Protein AF-A0A137QL44-F1 (afdb_monomer_lite)

pLDDT: mean 75.32, std 18.4, range [37.28, 96.56]

Sequence (182 aa):
MRVRYSPSRALKRASYFRSPALLCRPYSSSAQTDEYGIPLQPSWSVTELLSSYPKPTISSQTLNRLHELAALVPPIEGIPEHTKLQEGISELVRLVEAVKLVNAHDVTISARWGIEDADKRNVEMFPKDIPEGQTLLKHAARTQDGFYLVDADRKRKQSQGGHTSLGSSGAKNSDYISDKKY

Structure (mmCIF, N/CA/C/O backbone):
data_AF-A0A137QL44-F1
#
_entry.id   AF-A0A137QL44-F1
#
loop_
_atom_site.group_PDB
_atom_site.id
_atom_site.type_symbol
_atom_site.label_atom_id
_atom_site.label_alt_id
_atom_site.label_comp_id
_atom_site.label_asym_id
_atom_site.label_entity_id
_atom_site.label_seq_id
_atom_site.pdbx_PDB_ins_code
_atom_site.Cartn_x
_atom_site.Cartn_y
_atom_site.Cartn_z
_atom_site.occupancy
_atom_site.B_iso_or_equiv
_atom_site.auth_seq_id
_atom_site.auth_comp_id
_atom_site.auth_asym_id
_atom_site.auth_atom_id
_atom_site.pdbx_PDB_model_num
ATOM 1 N N . MET A 1 1 ? -15.441 -30.214 -73.674 1.00 48.56 1 MET A N 1
ATOM 2 C CA . MET A 1 1 ? -14.170 -30.718 -74.247 1.00 48.56 1 MET A CA 1
ATOM 3 C C . MET A 1 1 ? -13.319 -29.556 -74.749 1.00 48.56 1 MET A C 1
ATOM 5 O O . MET A 1 1 ? -13.692 -28.946 -75.740 1.00 48.56 1 MET A O 1
ATOM 9 N N . ARG A 1 2 ? -12.202 -29.254 -74.077 1.00 49.31 2 ARG A N 1
ATOM 10 C CA . ARG A 1 2 ? -10.900 -28.874 -74.671 1.00 49.31 2 ARG A CA 1
ATOM 11 C C . ARG A 1 2 ? -9.932 -28.565 -73.531 1.00 49.31 2 ARG A C 1
ATOM 13 O O . ARG A 1 2 ? -9.863 -27.457 -73.017 1.00 49.31 2 ARG A O 1
ATOM 20 N N . VAL A 1 3 ? -9.229 -29.617 -73.135 1.00 50.44 3 VAL A N 1
ATOM 21 C CA . VAL A 1 3 ? -8.058 -29.585 -72.264 1.00 50.44 3 VAL A CA 1
ATOM 22 C C . VAL A 1 3 ? -6.930 -28.900 -73.034 1.00 50.44 3 VAL A C 1
ATOM 24 O O . VAL A 1 3 ? -6.673 -29.253 -74.185 1.00 50.44 3 VAL A O 1
ATOM 27 N N . ARG A 1 4 ? -6.249 -27.936 -72.413 1.00 62.38 4 ARG A N 1
ATOM 28 C CA . ARG A 1 4 ? -4.924 -27.498 -72.859 1.00 62.38 4 ARG A CA 1
ATOM 29 C C . ARG A 1 4 ? -3.950 -27.645 -71.700 1.00 62.38 4 ARG A C 1
ATOM 31 O O . ARG A 1 4 ? -4.029 -26.930 -70.710 1.00 62.38 4 ARG A O 1
ATOM 38 N N . TYR A 1 5 ? -3.056 -28.610 -71.873 1.00 51.09 5 TYR A N 1
ATOM 39 C CA . TYR A 1 5 ? -1.811 -28.756 -71.137 1.00 51.09 5 TYR A CA 1
ATOM 40 C C . TYR A 1 5 ? -0.865 -27.598 -71.475 1.00 51.09 5 TYR A C 1
ATOM 42 O O . TYR A 1 5 ? -0.759 -27.191 -72.634 1.00 51.09 5 TYR A O 1
ATOM 50 N N . SER A 1 6 ? -0.118 -27.120 -70.485 1.00 54.94 6 SER A N 1
ATOM 51 C CA . SER A 1 6 ? 1.170 -26.456 -70.700 1.00 54.94 6 SER A CA 1
ATOM 52 C C . SER A 1 6 ? 2.065 -26.588 -69.465 1.00 54.94 6 SER A C 1
ATOM 54 O O . SER A 1 6 ? 1.559 -26.823 -68.369 1.00 54.94 6 SER A O 1
ATOM 56 N N . PRO A 1 7 ? 3.393 -26.567 -69.663 1.00 58.44 7 PRO A N 1
ATOM 57 C CA . PRO A 1 7 ? 4.282 -27.546 -69.056 1.00 58.44 7 PRO A CA 1
ATOM 58 C C . PRO A 1 7 ? 4.878 -27.131 -67.711 1.00 58.44 7 PRO A C 1
ATOM 60 O O . PRO A 1 7 ? 5.132 -25.962 -67.424 1.00 58.44 7 PRO A O 1
ATOM 63 N N . SER A 1 8 ? 5.182 -28.174 -66.945 1.00 57.41 8 SER A N 1
ATOM 64 C CA . SER A 1 8 ? 6.001 -28.229 -65.742 1.00 57.41 8 SER A CA 1
ATOM 65 C C . SER A 1 8 ? 7.279 -27.395 -65.863 1.00 57.41 8 SER A C 1
ATOM 67 O O . SER A 1 8 ? 8.213 -27.758 -66.581 1.00 57.41 8 SER A O 1
ATOM 69 N N . ARG A 1 9 ? 7.359 -26.296 -65.106 1.00 55.66 9 ARG A N 1
ATOM 70 C CA . ARG A 1 9 ? 8.632 -25.623 -64.840 1.00 55.66 9 ARG A CA 1
ATOM 71 C C . ARG A 1 9 ? 9.294 -26.269 -63.632 1.00 55.66 9 ARG A C 1
ATOM 73 O O . ARG A 1 9 ? 8.771 -26.253 -62.523 1.00 55.66 9 ARG A O 1
ATOM 80 N N . ALA A 1 10 ? 10.447 -26.857 -63.921 1.00 59.72 10 ALA A N 1
ATOM 81 C CA . ALA A 1 10 ? 11.340 -27.536 -63.007 1.00 59.72 10 ALA A CA 1
ATOM 82 C C . ALA A 1 10 ? 11.624 -26.725 -61.734 1.00 59.72 10 ALA A C 1
ATOM 84 O O . ALA A 1 10 ? 12.060 -25.573 -61.783 1.00 59.72 10 ALA A O 1
ATOM 85 N N . LEU A 1 11 ? 11.443 -27.394 -60.597 1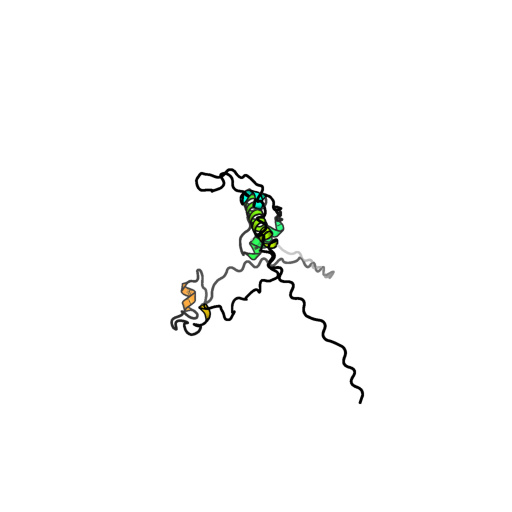.00 57.19 11 LEU A N 1
ATOM 86 C CA . LEU A 1 11 ? 11.960 -26.997 -59.297 1.00 57.19 11 LEU A CA 1
ATOM 87 C C . LEU A 1 11 ? 13.492 -27.016 -59.357 1.00 57.19 11 LEU A C 1
ATOM 89 O O . LEU A 1 11 ? 14.119 -28.070 -59.249 1.00 57.19 11 LEU A O 1
ATOM 93 N N . LYS A 1 12 ? 14.113 -25.847 -59.519 1.00 59.22 12 LYS A N 1
ATOM 94 C CA . LYS A 1 12 ? 15.536 -25.689 -59.217 1.00 59.22 12 LYS A CA 1
ATOM 95 C C . LYS A 1 12 ? 15.677 -25.578 -57.703 1.00 59.22 12 LYS A C 1
ATOM 97 O O . LYS A 1 12 ? 15.453 -24.522 -57.119 1.00 59.22 12 LYS A O 1
ATOM 102 N N . ARG A 1 13 ? 16.033 -26.703 -57.081 1.00 55.31 13 ARG A N 1
ATOM 103 C CA . ARG A 1 13 ? 16.595 -26.766 -55.729 1.00 55.31 13 ARG A CA 1
ATOM 104 C C . ARG A 1 13 ? 17.842 -25.883 -55.688 1.00 55.31 13 ARG A C 1
ATOM 106 O O . ARG A 1 13 ? 18.904 -26.292 -56.143 1.00 55.31 13 ARG A O 1
ATOM 113 N N . ALA A 1 14 ? 17.701 -24.676 -55.155 1.00 51.69 14 ALA A N 1
ATOM 114 C CA . ALA A 1 14 ? 18.830 -23.883 -54.707 1.00 51.69 14 ALA A CA 1
ATOM 115 C C . ALA A 1 14 ? 19.120 -24.278 -53.256 1.00 51.69 14 ALA A C 1
ATOM 117 O O . ALA A 1 14 ? 18.505 -23.782 -52.315 1.00 51.69 14 ALA A O 1
ATOM 118 N N . SER A 1 15 ? 20.025 -25.237 -53.085 1.00 61.47 15 SER A N 1
ATOM 119 C CA . SER A 1 15 ? 20.646 -25.546 -51.804 1.00 61.47 15 SER A CA 1
ATOM 120 C C . SER A 1 15 ? 21.613 -24.422 -51.440 1.00 61.47 15 SER A C 1
ATOM 122 O O . SER A 1 15 ? 22.810 -24.512 -51.706 1.00 61.47 15 SER A O 1
ATOM 124 N N . TYR A 1 16 ? 21.100 -23.367 -50.813 1.00 54.75 16 TYR A N 1
ATOM 125 C CA . TYR A 1 16 ? 21.924 -22.510 -49.971 1.00 54.75 16 TYR A CA 1
ATOM 126 C C . TYR A 1 16 ? 21.823 -23.031 -48.541 1.00 54.75 16 TYR A C 1
ATOM 128 O O . TYR A 1 16 ? 21.125 -22.479 -47.697 1.00 54.75 16 TYR A O 1
ATOM 136 N N . PHE A 1 17 ? 22.566 -24.107 -48.274 1.00 57.22 17 PHE A N 1
ATOM 137 C CA . PHE A 1 17 ? 23.200 -24.250 -46.970 1.00 57.22 17 PHE A CA 1
ATOM 138 C C . PHE A 1 17 ? 24.174 -23.076 -46.844 1.00 57.22 17 PHE A C 1
ATOM 140 O O . PHE A 1 17 ? 25.333 -23.154 -47.243 1.00 57.22 17 PHE A O 1
ATOM 147 N N . ARG A 1 18 ? 23.667 -21.939 -46.369 1.00 51.22 18 ARG A N 1
ATOM 148 C CA . ARG A 1 18 ? 24.493 -20.852 -45.869 1.00 51.22 18 ARG A CA 1
ATOM 149 C C . ARG A 1 18 ? 24.313 -20.887 -44.367 1.00 51.22 18 ARG A C 1
ATOM 151 O O . ARG A 1 18 ? 23.231 -20.602 -43.864 1.00 51.22 18 ARG A O 1
ATOM 158 N N . SER A 1 19 ? 25.359 -21.370 -43.710 1.00 54.09 19 SER A N 1
ATOM 159 C CA . SER A 1 19 ? 25.471 -21.530 -42.269 1.00 54.09 19 SER A CA 1
ATOM 160 C C . SER A 1 19 ? 24.872 -20.350 -41.505 1.00 54.09 19 SER A C 1
ATOM 162 O O . SER A 1 19 ? 24.957 -19.212 -41.985 1.00 54.09 19 SER A O 1
ATOM 164 N N . PRO A 1 20 ? 24.334 -20.592 -40.297 1.00 51.34 20 PRO A N 1
ATOM 165 C CA . PRO A 1 20 ? 23.992 -19.523 -39.389 1.00 51.34 20 PRO A CA 1
ATOM 166 C C . 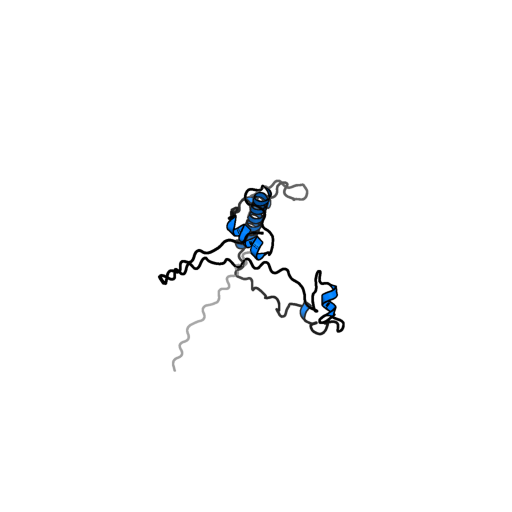PRO A 1 20 ? 25.312 -18.855 -39.017 1.00 51.34 20 PRO A C 1
ATOM 168 O O . PRO A 1 20 ? 26.043 -19.317 -38.145 1.00 51.34 20 PRO A O 1
ATOM 171 N N . ALA A 1 21 ? 25.650 -17.767 -39.705 1.00 55.00 21 ALA A N 1
ATOM 172 C CA . ALA A 1 21 ? 26.455 -16.745 -39.082 1.00 55.00 21 ALA A CA 1
ATOM 173 C C . ALA A 1 21 ? 25.589 -16.254 -37.925 1.00 55.00 21 ALA A C 1
ATOM 175 O O . ALA A 1 21 ? 24.738 -15.380 -38.091 1.00 55.00 21 ALA A O 1
ATOM 176 N N . LEU A 1 22 ? 25.745 -16.916 -36.776 1.00 55.31 22 LEU A N 1
ATOM 177 C CA . LEU A 1 22 ? 25.502 -16.324 -35.482 1.00 55.31 22 LEU A CA 1
ATOM 178 C C . LEU A 1 22 ? 26.264 -15.011 -35.552 1.00 55.31 22 LEU A C 1
ATOM 180 O O . LEU A 1 22 ? 27.491 -14.979 -35.466 1.00 55.31 22 LEU A O 1
ATOM 184 N N . LEU A 1 23 ? 25.528 -13.949 -35.865 1.00 56.53 23 LEU A N 1
ATOM 185 C CA . LEU A 1 23 ? 25.955 -12.586 -35.678 1.00 56.53 23 LEU A CA 1
ATOM 186 C C . LEU A 1 23 ? 26.224 -12.505 -34.181 1.00 56.53 23 LEU A C 1
ATOM 188 O O . LEU A 1 23 ? 25.329 -12.207 -33.393 1.00 56.53 23 LEU A O 1
ATOM 192 N N . CYS A 1 24 ? 27.449 -12.864 -33.788 1.00 49.34 24 CYS A N 1
ATOM 193 C CA . CYS A 1 24 ? 28.057 -12.425 -32.557 1.00 49.34 24 CYS A CA 1
ATOM 194 C C . CYS A 1 24 ? 27.953 -10.916 -32.625 1.00 49.34 24 CYS A C 1
ATOM 196 O O . CYS A 1 24 ? 28.753 -10.251 -33.279 1.00 49.34 24 CYS A O 1
ATOM 198 N N . ARG A 1 25 ? 26.881 -10.396 -32.033 1.00 53.72 25 ARG A N 1
ATOM 199 C CA . ARG A 1 25 ? 26.731 -8.988 -31.742 1.00 53.72 25 ARG A CA 1
ATOM 200 C C . ARG A 1 25 ? 27.988 -8.648 -30.946 1.00 53.72 25 ARG A C 1
ATOM 202 O O . ARG A 1 25 ? 28.138 -9.206 -29.857 1.00 53.72 25 ARG A O 1
ATOM 209 N N . PRO A 1 26 ? 28.931 -7.852 -31.479 1.00 52.12 26 PRO A N 1
ATOM 210 C CA . PRO A 1 26 ? 30.076 -7.462 -30.685 1.00 52.12 26 PRO A CA 1
ATOM 211 C C . PRO A 1 26 ? 29.507 -6.659 -29.518 1.00 52.12 26 PRO A C 1
ATOM 213 O O . PRO A 1 26 ? 28.990 -5.559 -29.706 1.00 52.12 26 PRO A O 1
ATOM 216 N N . TYR A 1 27 ? 29.515 -7.247 -28.322 1.00 59.19 27 TYR A N 1
ATOM 217 C CA . TYR A 1 27 ? 29.296 -6.515 -27.085 1.00 59.19 27 TYR A CA 1
ATOM 218 C C . TYR A 1 27 ? 30.506 -5.587 -26.937 1.00 59.19 27 TYR A C 1
ATOM 220 O O . TYR A 1 27 ? 31.531 -5.954 -26.373 1.00 59.19 27 TYR A O 1
ATOM 228 N N . SER A 1 28 ? 30.431 -4.405 -27.552 1.00 58.31 28 SER A N 1
ATOM 229 C CA . SER A 1 28 ? 31.494 -3.400 -27.579 1.00 58.31 28 SER A CA 1
ATOM 230 C C . SER A 1 28 ? 31.532 -2.586 -26.284 1.00 58.31 28 SER A C 1
ATOM 232 O O . SER A 1 28 ? 31.528 -1.356 -26.305 1.00 58.31 28 SER A O 1
ATOM 234 N N . SER A 1 29 ? 31.552 -3.259 -25.141 1.00 59.38 29 SER A N 1
ATOM 235 C CA . SER A 1 29 ? 31.927 -2.632 -23.881 1.00 59.38 29 SER A CA 1
ATOM 236 C C . SER A 1 29 ? 33.003 -3.503 -23.263 1.00 59.38 29 SER A C 1
ATOM 238 O O . SER A 1 29 ? 32.707 -4.566 -22.719 1.00 59.38 29 SER A O 1
ATOM 240 N N . SER A 1 30 ? 34.255 -3.068 -23.371 1.00 66.94 30 SER A N 1
ATOM 241 C CA . SER A 1 30 ? 35.371 -3.595 -22.590 1.00 66.94 30 SER A CA 1
ATOM 242 C C . SER A 1 30 ? 35.161 -3.223 -21.118 1.00 66.94 30 SER A C 1
ATOM 244 O O . SER A 1 30 ? 35.839 -2.345 -20.585 1.00 66.94 30 SER A O 1
ATOM 246 N N . ALA A 1 31 ? 34.150 -3.810 -20.478 1.00 76.44 31 ALA A N 1
ATOM 247 C CA . ALA A 1 31 ? 34.001 -3.722 -19.038 1.00 76.44 31 ALA A CA 1
ATOM 248 C C . ALA A 1 31 ? 35.199 -4.454 -18.433 1.00 76.44 31 ALA A C 1
ATOM 250 O O . ALA A 1 31 ? 35.514 -5.568 -18.848 1.00 76.44 31 ALA A O 1
ATOM 251 N N . GLN A 1 32 ? 35.903 -3.808 -17.509 1.00 88.44 32 GLN A N 1
ATOM 252 C CA . GLN A 1 32 ? 36.998 -4.465 -16.809 1.00 88.44 32 GLN A CA 1
ATOM 253 C C . GLN A 1 32 ? 36.404 -5.639 -16.027 1.00 88.44 32 GLN A C 1
ATOM 255 O O . GLN A 1 32 ? 35.461 -5.448 -15.262 1.00 88.44 32 GLN A O 1
ATOM 260 N N . THR A 1 33 ? 36.904 -6.845 -16.265 1.00 89.50 33 THR A N 1
ATOM 261 C CA . THR A 1 33 ? 36.463 -8.071 -15.594 1.00 89.50 33 THR A CA 1
ATOM 262 C C . THR A 1 33 ? 37.575 -8.605 -14.705 1.00 89.50 33 THR A C 1
ATOM 264 O O . THR A 1 33 ? 38.750 -8.439 -15.023 1.00 89.50 33 THR A O 1
ATOM 267 N N . ASP A 1 34 ? 37.195 -9.259 -13.615 1.00 91.06 34 ASP A N 1
ATOM 268 C CA . ASP A 1 34 ? 38.100 -9.998 -12.737 1.00 91.06 34 ASP A CA 1
ATOM 269 C C . ASP A 1 34 ? 38.610 -11.295 -13.404 1.00 91.06 34 ASP A C 1
ATOM 271 O O . ASP A 1 34 ? 38.138 -11.687 -14.477 1.00 91.06 34 ASP A O 1
ATOM 275 N N . GLU A 1 35 ? 39.528 -11.999 -12.744 1.00 95.69 35 GLU A N 1
ATOM 276 C CA . GLU A 1 35 ? 40.076 -13.303 -13.144 1.00 95.69 35 GLU A CA 1
ATOM 277 C C . GLU A 1 35 ? 38.980 -14.364 -13.378 1.00 95.69 35 GLU A C 1
ATOM 279 O O . GLU A 1 35 ? 39.145 -15.262 -14.203 1.00 95.69 35 GLU A O 1
ATOM 284 N N . TYR A 1 36 ? 37.824 -14.221 -12.719 1.00 91.56 36 TYR A N 1
ATOM 285 C CA . TYR A 1 36 ? 36.644 -15.081 -12.890 1.00 91.56 36 TYR A CA 1
ATOM 286 C C . TYR A 1 36 ? 35.662 -14.603 -13.976 1.00 91.56 36 TYR A C 1
ATOM 288 O O . TYR A 1 36 ? 34.573 -15.161 -14.115 1.00 91.56 36 TYR A O 1
ATOM 296 N N . GLY A 1 37 ? 35.996 -13.551 -14.729 1.00 86.81 37 GLY A N 1
ATOM 297 C CA . GLY A 1 37 ? 35.127 -12.988 -15.769 1.00 86.81 37 GLY A CA 1
ATOM 298 C C . GLY A 1 37 ? 33.927 -12.194 -15.237 1.00 86.81 37 GLY A C 1
ATOM 299 O O . GLY A 1 37 ? 33.018 -11.871 -16.001 1.00 86.81 37 GLY A O 1
ATOM 300 N N . ILE A 1 38 ? 33.905 -11.866 -13.941 1.00 87.94 38 ILE A N 1
ATOM 301 C CA . ILE A 1 38 ? 32.874 -11.020 -13.324 1.00 87.94 38 ILE A CA 1
ATOM 302 C C . ILE A 1 38 ? 33.240 -9.553 -13.579 1.00 87.94 38 ILE A C 1
ATOM 304 O O . ILE A 1 38 ? 34.390 -9.178 -13.352 1.00 87.94 38 ILE A O 1
ATOM 308 N N . PRO A 1 39 ? 32.316 -8.697 -14.041 1.00 89.75 39 PRO A N 1
ATOM 309 C CA . PRO A 1 39 ? 32.628 -7.293 -14.271 1.00 89.75 39 PRO A CA 1
ATOM 310 C C . PRO A 1 39 ? 32.940 -6.580 -12.946 1.00 89.75 39 PRO A C 1
ATOM 312 O O . PRO A 1 39 ? 32.157 -6.639 -12.000 1.00 89.75 39 PRO A O 1
ATOM 315 N N . LEU A 1 40 ? 34.075 -5.877 -12.895 1.00 90.12 40 LEU A N 1
ATOM 316 C CA . LEU A 1 40 ? 34.524 -5.081 -11.744 1.00 90.12 40 LEU A CA 1
ATOM 317 C C . LEU A 1 40 ? 33.591 -3.900 -11.457 1.00 90.12 40 LEU A C 1
ATOM 319 O O . LEU A 1 40 ? 33.559 -3.386 -10.341 1.00 90.12 40 LEU A O 1
ATOM 323 N N . GLN A 1 41 ? 32.832 -3.465 -12.464 1.00 85.62 41 GLN A N 1
ATOM 324 C CA . GLN A 1 41 ? 31.778 -2.473 -12.315 1.00 85.62 41 GLN A CA 1
ATOM 325 C C . GLN A 1 41 ? 30.459 -3.024 -12.853 1.00 85.62 41 GLN A C 1
ATOM 327 O O . GLN A 1 41 ? 30.439 -3.594 -13.948 1.00 85.62 41 GLN A O 1
ATOM 332 N N . PRO A 1 42 ? 29.346 -2.850 -12.123 1.00 83.75 42 PRO A N 1
ATOM 333 C CA . PRO A 1 42 ? 28.045 -3.260 -12.619 1.00 83.75 42 PRO A CA 1
ATOM 334 C C . PRO A 1 42 ? 27.708 -2.455 -13.878 1.00 83.75 42 PRO A C 1
ATOM 336 O O . PRO A 1 42 ? 27.889 -1.241 -13.921 1.00 83.75 42 PRO A O 1
ATOM 339 N N . SER A 1 43 ? 27.197 -3.127 -14.909 1.00 79.62 43 SER A N 1
ATOM 340 C CA . SER A 1 43 ? 26.795 -2.472 -16.162 1.00 79.62 43 SER A CA 1
ATOM 341 C C . SER A 1 43 ? 25.597 -1.534 -15.991 1.00 79.62 43 SER A C 1
ATOM 343 O O . SER A 1 43 ? 25.348 -0.692 -16.849 1.00 79.62 43 SER A O 1
ATOM 345 N N . TRP A 1 44 ? 24.863 -1.682 -14.890 1.00 84.50 44 TRP A N 1
ATOM 346 C CA . TRP A 1 44 ? 23.806 -0.789 -14.439 1.00 84.50 44 TRP A CA 1
ATOM 347 C C . TRP A 1 44 ? 23.613 -0.961 -12.929 1.00 84.50 44 TRP A C 1
ATOM 349 O O . TRP A 1 44 ? 23.731 -2.072 -12.405 1.00 84.50 44 TRP A O 1
ATOM 359 N N . SER A 1 45 ? 23.298 0.127 -12.226 1.00 87.38 45 SER A N 1
ATOM 360 C CA . SER A 1 45 ? 22.852 0.062 -10.834 1.00 87.38 45 SER A CA 1
ATOM 361 C C . SER A 1 45 ? 21.330 0.136 -10.756 1.00 87.38 45 SER A C 1
ATOM 363 O O . SER A 1 45 ? 20.699 1.000 -11.365 1.00 87.38 45 SER A O 1
ATOM 365 N N . VAL A 1 46 ? 20.725 -0.723 -9.933 1.00 84.81 46 VAL A N 1
ATOM 366 C CA . VAL A 1 46 ? 19.290 -0.645 -9.621 1.00 84.81 46 VAL A CA 1
ATOM 367 C C . VAL A 1 46 ? 18.948 0.700 -8.976 1.00 84.81 46 VAL A C 1
ATOM 369 O O . VAL A 1 46 ? 17.904 1.271 -9.270 1.00 84.81 46 VAL A O 1
ATOM 372 N N . THR A 1 47 ? 19.829 1.248 -8.133 1.00 86.25 47 THR A N 1
ATOM 373 C CA . THR A 1 47 ? 19.583 2.541 -7.474 1.00 86.25 47 THR A CA 1
ATOM 374 C C . THR A 1 47 ? 19.579 3.701 -8.464 1.00 86.25 47 THR A C 1
ATOM 376 O O . THR A 1 47 ? 18.780 4.620 -8.315 1.00 86.25 47 THR A O 1
ATOM 379 N N . GLU A 1 48 ? 20.424 3.637 -9.492 1.00 87.12 48 GLU A N 1
ATOM 380 C CA . GLU A 1 48 ? 20.482 4.613 -10.584 1.00 87.12 48 GLU A CA 1
ATOM 381 C C . GLU A 1 48 ? 19.247 4.513 -11.486 1.00 87.12 48 GLU A C 1
ATOM 383 O O . GLU A 1 48 ? 18.637 5.518 -11.846 1.00 87.12 48 GLU A O 1
ATOM 388 N N . LEU A 1 49 ? 18.807 3.29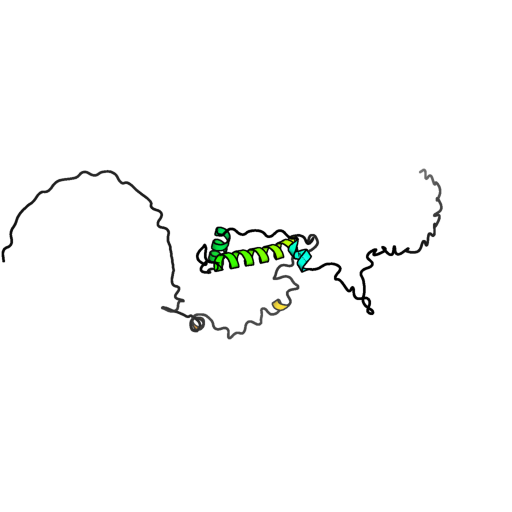0 -11.783 1.00 85.38 49 LEU A N 1
ATOM 389 C CA . LEU A 1 49 ? 17.575 3.064 -12.527 1.00 85.38 49 LEU A CA 1
ATOM 390 C C . LEU A 1 49 ? 16.364 3.608 -11.760 1.00 85.38 49 LEU A C 1
ATOM 392 O O . LEU A 1 49 ? 15.567 4.362 -12.317 1.00 85.38 49 LEU A O 1
ATOM 396 N N . LEU A 1 50 ? 16.252 3.295 -10.468 1.00 82.81 50 LEU A N 1
ATOM 397 C CA . LEU A 1 50 ? 15.153 3.777 -9.638 1.00 82.81 50 LEU A CA 1
ATOM 398 C C . LEU A 1 50 ? 15.209 5.295 -9.443 1.00 82.81 50 LEU A C 1
ATOM 400 O O . LEU A 1 50 ? 14.153 5.923 -9.394 1.00 82.81 50 LEU A O 1
ATOM 404 N N . SER A 1 51 ? 16.404 5.896 -9.376 1.00 84.94 51 SER A N 1
ATOM 405 C CA . SER A 1 51 ? 16.575 7.345 -9.227 1.00 84.94 51 SER A CA 1
ATOM 406 C C . SER A 1 51 ? 16.182 8.144 -10.479 1.00 84.94 51 SER A C 1
ATOM 408 O O . SER A 1 51 ? 15.884 9.334 -10.353 1.00 84.94 51 SER A O 1
ATOM 410 N N . SER A 1 52 ? 16.096 7.500 -11.646 1.00 86.12 52 SER A N 1
ATOM 411 C CA . SER A 1 52 ? 15.675 8.131 -12.904 1.00 86.12 52 SER A CA 1
ATOM 412 C C . SER A 1 52 ? 14.162 8.383 -13.004 1.00 86.12 52 SER A C 1
ATOM 414 O O . SER A 1 52 ? 13.732 9.270 -13.742 1.00 86.12 52 SER A O 1
ATOM 416 N N . TYR A 1 53 ? 13.337 7.651 -12.246 1.00 87.06 53 TYR A N 1
ATOM 417 C CA . TYR A 1 53 ? 11.880 7.792 -12.323 1.00 87.06 53 TYR A CA 1
ATOM 418 C C . TYR A 1 53 ? 11.380 9.065 -11.632 1.00 87.06 53 TYR A C 1
ATOM 420 O O . TYR A 1 53 ? 11.925 9.436 -10.588 1.00 87.06 53 TYR A O 1
ATOM 428 N N . PRO A 1 54 ? 10.318 9.716 -12.142 1.00 86.81 54 PRO A N 1
ATOM 429 C CA . PRO A 1 54 ? 9.738 10.885 -11.488 1.00 86.81 54 PRO A CA 1
ATOM 430 C C . PRO A 1 54 ? 9.258 10.533 -10.074 1.00 86.81 54 PRO A C 1
ATOM 432 O O . PRO A 1 54 ? 8.774 9.431 -9.830 1.00 86.81 54 PRO A O 1
ATOM 435 N N . LYS A 1 55 ? 9.405 11.465 -9.125 1.00 86.50 55 LYS A N 1
ATOM 436 C CA . LYS A 1 55 ? 8.878 11.319 -7.761 1.00 86.50 55 LYS A CA 1
ATOM 437 C C . LYS A 1 55 ? 7.525 12.039 -7.686 1.00 86.50 55 LYS A C 1
ATOM 439 O O . LYS A 1 55 ? 7.527 13.268 -7.606 1.00 86.50 55 LYS A O 1
ATOM 444 N N . PRO A 1 56 ? 6.385 11.328 -7.750 1.00 88.00 56 PRO A N 1
ATOM 445 C CA . PRO A 1 56 ? 5.080 11.969 -7.675 1.00 88.00 56 PRO A CA 1
ATOM 446 C C . PRO A 1 56 ? 4.859 12.545 -6.275 1.00 88.00 56 PRO A C 1
ATOM 448 O O . PRO A 1 56 ? 5.071 11.865 -5.274 1.00 88.00 56 PRO A O 1
ATOM 451 N N . THR A 1 57 ? 4.420 13.800 -6.201 1.00 90.69 57 THR A N 1
ATOM 452 C CA . THR A 1 57 ? 4.122 14.462 -4.926 1.00 90.69 57 THR A CA 1
ATOM 453 C C . THR A 1 57 ? 2.658 14.258 -4.565 1.00 90.69 57 THR A C 1
ATOM 455 O O . THR A 1 57 ? 1.760 14.686 -5.290 1.00 90.69 57 THR A O 1
ATOM 458 N N . ILE A 1 58 ? 2.406 13.631 -3.420 1.00 92.44 58 ILE A N 1
ATOM 459 C CA . ILE A 1 58 ? 1.053 13.417 -2.896 1.00 92.44 58 ILE A CA 1
ATOM 460 C C . ILE A 1 58 ? 0.601 14.671 -2.145 1.00 92.44 58 ILE A C 1
ATOM 462 O O . ILE A 1 58 ? 1.369 15.223 -1.360 1.00 92.44 58 ILE A O 1
ATOM 466 N N . SER A 1 59 ? -0.632 15.136 -2.363 1.00 94.38 59 SER A N 1
ATOM 467 C CA . SER A 1 59 ? -1.187 16.270 -1.608 1.00 94.38 59 SER A CA 1
ATOM 468 C C . SER A 1 59 ? -1.566 15.869 -0.177 1.00 94.38 59 SER A C 1
ATOM 470 O O . SER A 1 59 ? -2.003 14.739 0.055 1.00 94.38 59 SER A O 1
ATOM 472 N N . SER A 1 60 ? -1.474 16.799 0.781 1.00 93.19 60 SER A N 1
ATOM 473 C CA . SER A 1 60 ? -1.892 16.567 2.178 1.00 93.19 60 SER A CA 1
ATOM 474 C C . SER A 1 60 ? -3.348 16.100 2.276 1.00 93.19 60 SER A C 1
ATOM 476 O O . SER A 1 60 ? -3.657 15.155 2.993 1.00 93.19 60 SER A O 1
ATOM 478 N N . GLN A 1 61 ? -4.237 16.669 1.455 1.00 94.38 61 GLN A N 1
ATOM 479 C CA . GLN A 1 61 ? -5.634 16.239 1.362 1.00 94.38 61 GLN A CA 1
ATOM 480 C C . GLN A 1 61 ? -5.773 14.759 0.972 1.00 94.38 61 GLN A C 1
ATOM 482 O O . GLN A 1 61 ? -6.621 14.052 1.517 1.00 94.38 61 GLN A O 1
ATOM 487 N N . THR A 1 62 ? -4.955 14.282 0.028 1.00 95.50 62 THR A N 1
ATOM 488 C CA . THR A 1 62 ? -4.971 12.872 -0.389 1.00 95.50 62 THR A CA 1
ATOM 489 C C . THR A 1 62 ? -4.470 11.975 0.734 1.00 95.50 62 THR A C 1
ATOM 491 O O . THR A 1 62 ? -5.071 10.934 0.987 1.00 95.50 62 THR A O 1
ATOM 494 N N . LEU A 1 63 ? -3.418 12.394 1.440 1.00 94.56 63 LEU A N 1
ATOM 495 C CA . LEU A 1 63 ? -2.893 11.674 2.596 1.00 94.56 63 LEU A CA 1
ATOM 496 C C . LEU A 1 63 ? -3.959 11.557 3.696 1.00 94.56 63 LEU A C 1
ATOM 498 O O . LEU A 1 63 ? -4.257 10.449 4.134 1.00 94.56 63 LEU A O 1
ATOM 502 N N . ASN A 1 64 ? -4.631 12.653 4.052 1.00 94.00 64 ASN A N 1
ATOM 503 C CA . ASN A 1 64 ? -5.725 12.639 5.029 1.00 94.00 64 ASN A CA 1
ATOM 504 C C . ASN A 1 64 ? -6.864 11.700 4.608 1.00 94.00 64 ASN A C 1
ATOM 506 O O . ASN A 1 64 ? -7.371 10.932 5.425 1.00 94.00 64 ASN A O 1
ATOM 510 N N . ARG A 1 65 ? -7.225 11.704 3.319 1.00 95.31 65 ARG A N 1
ATOM 511 C CA . ARG A 1 65 ? -8.233 10.786 2.775 1.00 95.31 65 ARG A CA 1
ATOM 512 C C . ARG A 1 65 ? -7.799 9.322 2.885 1.00 95.31 65 ARG A C 1
ATOM 514 O O . ARG A 1 65 ? -8.630 8.471 3.177 1.00 95.31 65 ARG A O 1
ATOM 521 N N . LEU A 1 66 ? -6.525 9.010 2.650 1.00 95.81 66 LEU A N 1
ATOM 522 C CA . LEU A 1 66 ? -6.003 7.650 2.821 1.00 95.81 66 LEU A CA 1
ATOM 523 C C . LEU A 1 66 ? -6.072 7.202 4.283 1.00 95.81 66 LEU A C 1
ATOM 525 O O . LEU A 1 66 ? -6.475 6.071 4.539 1.00 95.81 66 LEU A O 1
ATOM 529 N N . HIS A 1 67 ? -5.749 8.085 5.230 1.00 95.00 67 HIS A N 1
ATOM 530 C CA . HIS A 1 67 ? -5.907 7.798 6.658 1.00 95.00 67 HIS A CA 1
ATOM 531 C C . HIS A 1 67 ? -7.365 7.526 7.027 1.00 95.00 67 HIS A C 1
ATOM 533 O O . HIS A 1 67 ? -7.644 6.534 7.695 1.00 95.00 67 HIS A O 1
ATOM 539 N N . GLU A 1 68 ? -8.297 8.341 6.532 1.00 94.00 68 GLU A N 1
ATOM 540 C CA . GLU A 1 68 ? -9.733 8.136 6.745 1.00 94.00 68 GLU A CA 1
ATOM 541 C C . GLU A 1 68 ? -10.201 6.776 6.201 1.00 94.00 68 GLU A C 1
ATOM 543 O O . GLU A 1 68 ? -10.874 6.026 6.905 1.00 94.00 68 GLU A O 1
ATOM 548 N N . LEU A 1 69 ? -9.790 6.416 4.979 1.00 96.56 69 LEU A N 1
ATOM 549 C CA . LEU A 1 69 ? -10.129 5.126 4.363 1.00 96.56 69 LEU A CA 1
ATOM 550 C C . LEU A 1 69 ? -9.501 3.933 5.092 1.00 96.56 69 LEU A C 1
ATOM 552 O O . LEU A 1 69 ? -10.097 2.859 5.135 1.00 96.56 69 LEU A O 1
ATOM 556 N N . ALA A 1 70 ? -8.313 4.118 5.662 1.00 96.25 70 ALA A N 1
ATOM 557 C CA . ALA A 1 70 ? -7.633 3.112 6.467 1.00 96.25 70 ALA A CA 1
ATOM 558 C C . ALA A 1 70 ? -8.142 3.056 7.920 1.00 96.25 70 ALA A C 1
ATOM 560 O O . ALA A 1 70 ? -7.619 2.267 8.705 1.00 96.25 70 ALA A O 1
ATOM 561 N N . ALA A 1 71 ? -9.130 3.885 8.287 1.00 94.75 71 ALA A N 1
ATOM 562 C CA . ALA A 1 71 ? -9.601 4.069 9.661 1.00 94.75 71 ALA A CA 1
ATOM 563 C C . ALA A 1 71 ? -8.466 4.413 10.653 1.00 94.75 71 ALA A C 1
ATOM 565 O O . ALA A 1 71 ? -8.499 4.032 11.823 1.00 94.75 71 ALA A O 1
ATOM 566 N N . LEU A 1 72 ? -7.453 5.141 10.176 1.00 93.94 72 LEU A N 1
ATOM 567 C CA . LEU A 1 72 ? -6.331 5.634 10.967 1.00 93.94 72 LEU A CA 1
ATOM 568 C C . LEU A 1 72 ? -6.552 7.096 11.357 1.00 93.94 72 LEU A C 1
ATOM 570 O O . LEU A 1 72 ? -7.131 7.882 10.608 1.00 93.94 72 LEU A O 1
ATOM 574 N N . VAL A 1 73 ? -6.016 7.487 12.511 1.00 92.06 73 VAL A N 1
ATOM 575 C CA . VAL A 1 73 ? -5.967 8.896 12.919 1.00 92.06 73 VAL A CA 1
ATOM 576 C C . VAL A 1 73 ? -4.824 9.583 12.158 1.00 92.06 73 VAL A C 1
ATOM 578 O O . VAL A 1 73 ? -3.684 9.123 12.262 1.00 92.06 73 VAL A O 1
ATOM 581 N N . PRO A 1 74 ? -5.089 10.644 11.372 1.00 90.94 74 PRO A N 1
ATOM 582 C CA . PRO A 1 74 ? -4.037 11.351 10.652 1.00 90.94 74 PRO A CA 1
ATOM 583 C C . PRO A 1 74 ? -3.163 12.173 11.617 1.00 90.94 74 PRO A C 1
ATOM 585 O O . PRO A 1 74 ? -3.688 12.745 12.579 1.00 90.94 74 PRO A O 1
ATOM 588 N N . PRO A 1 75 ? -1.843 12.269 11.371 1.00 91.12 75 PRO A N 1
ATOM 589 C CA . PRO A 1 75 ? -0.981 13.181 12.114 1.00 91.12 75 PRO A CA 1
ATOM 590 C C . PRO A 1 75 ? -1.333 14.640 11.791 1.00 91.12 75 PRO A C 1
ATOM 592 O O . PRO A 1 75 ? -1.837 14.951 10.713 1.00 91.12 75 PRO A O 1
ATOM 595 N N . ILE A 1 76 ? -1.051 15.550 12.724 1.00 91.19 76 ILE A N 1
ATOM 596 C CA . ILE A 1 76 ? -1.337 16.980 12.544 1.00 91.19 76 ILE A CA 1
ATOM 597 C C . ILE A 1 76 ? -0.459 17.544 11.415 1.00 91.19 76 ILE A C 1
ATOM 599 O O . ILE A 1 76 ? 0.746 17.282 11.346 1.00 91.19 76 ILE A O 1
ATOM 603 N N . GLU A 1 77 ? -1.064 18.341 10.534 1.00 88.75 77 GLU A N 1
ATOM 604 C CA . GLU A 1 77 ? -0.369 18.977 9.415 1.00 88.75 77 GLU A CA 1
ATOM 605 C C . GLU A 1 77 ? 0.729 19.933 9.911 1.00 88.75 77 GLU A C 1
ATOM 607 O O . GLU A 1 77 ? 0.538 20.701 10.853 1.00 88.75 77 GLU A O 1
ATOM 612 N N . GLY A 1 78 ? 1.898 19.879 9.271 1.00 86.38 78 GLY A N 1
ATOM 613 C CA . GLY A 1 78 ? 3.058 20.705 9.627 1.00 86.38 78 GLY A CA 1
ATOM 614 C C . GLY A 1 78 ? 4.009 20.085 10.657 1.00 86.38 78 GLY A C 1
ATOM 615 O O . GLY A 1 78 ? 5.088 20.629 10.880 1.00 86.38 78 GLY A O 1
ATOM 616 N N . ILE A 1 79 ? 3.672 18.931 11.242 1.00 93.94 79 ILE A N 1
ATOM 617 C CA . ILE A 1 79 ? 4.608 18.150 12.068 1.00 93.94 79 ILE A CA 1
ATOM 618 C C . ILE A 1 79 ? 5.606 17.408 11.152 1.00 93.94 79 ILE A C 1
ATOM 620 O O . ILE A 1 79 ? 5.204 16.918 10.092 1.00 93.94 79 ILE A O 1
ATOM 624 N N . PRO A 1 80 ? 6.892 17.250 11.541 1.00 95.06 80 PRO A N 1
ATOM 625 C CA . PRO A 1 80 ? 7.883 16.491 10.761 1.00 95.06 80 PRO A CA 1
ATOM 626 C C . PRO A 1 80 ? 7.493 15.025 10.506 1.00 95.06 80 PRO A C 1
ATOM 628 O O . PRO A 1 80 ? 8.018 14.383 9.602 1.00 95.06 80 PRO A O 1
ATOM 631 N N . GLU A 1 81 ? 6.584 14.465 11.299 1.00 92.06 81 GLU A N 1
ATOM 632 C CA . GLU A 1 81 ? 6.028 13.129 11.078 1.00 92.06 81 GLU A CA 1
ATOM 633 C C . GLU A 1 81 ? 5.162 13.078 9.817 1.00 92.06 81 GLU A C 1
ATOM 635 O O . GLU A 1 81 ? 5.275 12.138 9.032 1.00 92.06 81 GLU A O 1
ATOM 640 N N . HIS A 1 82 ? 4.355 14.117 9.575 1.00 93.62 82 HIS A N 1
ATOM 641 C CA . HIS A 1 82 ? 3.523 14.212 8.379 1.00 93.62 82 HIS A CA 1
ATOM 642 C C . HIS A 1 82 ? 4.389 14.314 7.116 1.00 93.62 82 HIS A C 1
ATOM 644 O O . HIS A 1 82 ? 4.103 13.653 6.119 1.00 93.62 82 HIS A O 1
ATOM 650 N N . THR A 1 83 ? 5.473 15.100 7.147 1.00 93.56 83 THR A N 1
ATOM 651 C CA . THR A 1 83 ? 6.376 15.235 5.990 1.00 93.56 83 THR A CA 1
ATOM 652 C C . THR A 1 83 ? 7.126 13.937 5.702 1.00 93.56 83 THR A C 1
ATOM 654 O O . THR A 1 83 ? 7.147 13.500 4.554 1.00 93.56 83 THR A O 1
ATOM 657 N N . LYS A 1 84 ? 7.651 13.261 6.735 1.00 94.88 84 LYS A N 1
ATOM 658 C CA . LYS A 1 84 ? 8.278 11.934 6.594 1.00 94.88 84 LYS A CA 1
ATOM 659 C C . LYS A 1 84 ? 7.323 10.914 5.981 1.00 94.88 84 LYS A C 1
ATOM 661 O O . LYS A 1 84 ? 7.711 10.151 5.100 1.00 94.88 84 LYS A O 1
ATOM 666 N N . LEU A 1 85 ? 6.068 10.909 6.427 1.00 94.19 85 LEU A N 1
ATOM 667 C CA . LEU A 1 85 ? 5.061 9.999 5.898 1.00 94.19 85 LEU A CA 1
ATOM 668 C C . LEU A 1 85 ? 4.731 10.311 4.434 1.00 94.19 85 LEU A C 1
ATOM 670 O O . LEU A 1 85 ? 4.686 9.408 3.602 1.00 94.19 85 LEU A O 1
ATOM 674 N N . GLN A 1 86 ? 4.551 11.588 4.104 1.00 94.62 86 GLN A N 1
ATOM 675 C CA . GLN A 1 86 ? 4.300 12.035 2.736 1.00 94.62 86 GLN A CA 1
ATOM 676 C C . GLN A 1 86 ? 5.450 11.649 1.795 1.00 94.62 86 GLN A C 1
ATOM 678 O O . GLN A 1 86 ? 5.202 11.175 0.683 1.00 94.62 86 GLN A O 1
ATOM 683 N N . GLU A 1 87 ? 6.698 11.798 2.239 1.00 94.06 87 GLU A N 1
ATOM 684 C CA . GLU A 1 87 ? 7.883 11.371 1.493 1.00 94.06 87 GLU A CA 1
ATOM 685 C C . GLU A 1 87 ? 7.916 9.857 1.283 1.00 94.06 87 GLU A C 1
ATOM 687 O O . GLU A 1 87 ? 8.124 9.421 0.149 1.00 94.06 87 GLU A O 1
ATOM 692 N N . GLY A 1 88 ? 7.652 9.076 2.334 1.00 93.56 88 GLY A N 1
ATOM 693 C CA . GLY A 1 88 ? 7.644 7.616 2.269 1.00 93.56 88 GLY A CA 1
ATOM 694 C C . GLY A 1 88 ? 6.571 7.073 1.325 1.00 93.56 88 GLY A C 1
ATOM 695 O O . GLY A 1 88 ? 6.859 6.227 0.481 1.00 93.56 88 GLY A O 1
ATOM 696 N N . ILE A 1 89 ? 5.343 7.599 1.385 1.00 95.06 89 ILE A N 1
ATOM 697 C CA . ILE A 1 89 ? 4.283 7.171 0.457 1.00 95.06 89 ILE A CA 1
ATOM 698 C C . ILE A 1 89 ? 4.636 7.591 -0.977 1.00 95.06 89 ILE A C 1
ATOM 700 O O . ILE A 1 89 ? 4.453 6.804 -1.903 1.00 95.06 89 ILE A O 1
ATOM 704 N N . SER A 1 90 ? 5.196 8.788 -1.178 1.00 94.06 90 SER A N 1
ATOM 705 C CA . SER A 1 90 ? 5.626 9.246 -2.511 1.00 94.06 90 SER A CA 1
ATOM 706 C C . SER A 1 90 ? 6.710 8.336 -3.109 1.00 94.06 90 SER A C 1
ATOM 708 O O . SER A 1 90 ? 6.703 8.053 -4.308 1.00 94.06 90 SER A O 1
ATOM 710 N N . GLU A 1 91 ? 7.625 7.834 -2.278 1.00 92.19 91 GLU A N 1
ATOM 711 C CA . GLU A 1 91 ? 8.638 6.857 -2.684 1.00 92.19 91 GLU A CA 1
ATOM 712 C C . GLU A 1 91 ? 8.025 5.494 -3.037 1.00 92.19 91 GLU A C 1
ATOM 714 O O . GLU A 1 91 ? 8.371 4.918 -4.068 1.00 92.19 91 GLU A O 1
ATOM 719 N N . LEU A 1 92 ? 7.055 5.007 -2.261 1.00 92.88 92 LEU A N 1
ATOM 720 C CA . LEU A 1 92 ? 6.337 3.771 -2.593 1.00 92.88 92 LEU A CA 1
ATOM 721 C C . LEU A 1 92 ? 5.581 3.886 -3.922 1.00 92.88 92 LEU A C 1
ATOM 723 O O . LEU A 1 92 ? 5.629 2.969 -4.743 1.00 92.88 92 LEU A O 1
ATOM 727 N N . VAL A 1 93 ? 4.917 5.019 -4.168 1.00 93.56 93 VAL A N 1
ATOM 728 C CA . VAL A 1 93 ? 4.209 5.254 -5.435 1.00 93.56 93 VAL A CA 1
ATOM 729 C C . VAL A 1 93 ? 5.185 5.245 -6.609 1.00 93.56 93 VAL A C 1
ATOM 731 O O . VAL A 1 93 ? 4.900 4.598 -7.614 1.00 93.56 93 VAL A O 1
ATOM 734 N N . ARG A 1 94 ? 6.360 5.868 -6.470 1.00 90.69 94 ARG A N 1
ATOM 735 C CA . ARG A 1 94 ? 7.417 5.839 -7.493 1.00 90.69 94 ARG A CA 1
ATOM 736 C C . ARG A 1 94 ? 7.813 4.412 -7.884 1.00 90.69 94 ARG A C 1
ATOM 738 O O . ARG A 1 94 ? 7.958 4.118 -9.069 1.00 90.69 94 ARG A O 1
ATOM 745 N N . LEU A 1 95 ? 7.966 3.519 -6.905 1.00 90.12 95 LEU A N 1
ATOM 746 C CA . LEU A 1 95 ? 8.303 2.115 -7.168 1.00 90.12 95 LEU A CA 1
ATOM 747 C C . LEU A 1 95 ? 7.191 1.399 -7.945 1.00 90.12 95 LEU A C 1
ATOM 749 O O . LEU A 1 95 ? 7.466 0.641 -8.873 1.00 90.12 95 LEU A O 1
ATOM 753 N N . VAL A 1 96 ? 5.930 1.669 -7.607 1.00 91.62 96 VAL A N 1
ATOM 754 C CA . VAL A 1 96 ? 4.774 1.079 -8.299 1.00 91.62 96 VAL A CA 1
ATOM 755 C C . VAL A 1 96 ? 4.607 1.650 -9.710 1.00 91.62 96 VAL A C 1
ATOM 757 O O . VAL A 1 96 ? 4.193 0.937 -10.624 1.00 91.62 96 VAL A O 1
ATOM 760 N N . GLU A 1 97 ? 4.952 2.917 -9.931 1.00 88.88 97 GLU A N 1
ATOM 761 C CA . GLU A 1 97 ? 4.929 3.525 -11.264 1.00 88.88 97 GLU A CA 1
ATOM 762 C C . GLU A 1 97 ? 5.958 2.908 -12.208 1.00 88.88 97 GLU A C 1
ATOM 764 O O . GLU A 1 97 ? 5.645 2.713 -13.382 1.00 88.88 97 GLU A O 1
ATOM 769 N N . ALA A 1 98 ? 7.127 2.508 -11.704 1.00 86.81 98 ALA A N 1
ATOM 770 C CA . ALA A 1 98 ? 8.118 1.793 -12.506 1.00 86.81 98 ALA A CA 1
ATOM 771 C C . ALA A 1 98 ? 7.558 0.474 -13.076 1.00 86.81 98 ALA A C 1
ATOM 773 O O . ALA A 1 98 ? 7.837 0.126 -14.223 1.00 86.81 98 ALA A O 1
ATOM 774 N N . VAL A 1 99 ? 6.696 -0.225 -12.327 1.00 88.81 99 VAL A N 1
ATOM 775 C CA . VAL A 1 99 ? 6.045 -1.466 -12.789 1.00 88.81 99 VAL A CA 1
ATOM 776 C C . VAL A 1 99 ? 5.085 -1.205 -13.952 1.00 88.81 99 VAL A C 1
ATOM 778 O O . VAL A 1 99 ? 4.937 -2.055 -14.827 1.00 88.81 99 VAL A O 1
ATOM 781 N N . LYS A 1 100 ? 4.476 -0.014 -14.029 1.00 88.25 100 LYS A N 1
ATOM 782 C CA . LYS A 1 100 ? 3.569 0.345 -15.135 1.00 88.25 100 LYS A CA 1
ATOM 783 C C . LYS A 1 100 ? 4.278 0.442 -16.486 1.00 88.25 100 LYS A C 1
ATOM 785 O O . LYS A 1 100 ? 3.611 0.369 -17.512 1.00 88.25 100 LYS A O 1
ATOM 790 N N . LEU A 1 101 ? 5.599 0.622 -16.497 1.00 86.88 101 LEU A N 1
ATOM 791 C CA . LEU A 1 101 ? 6.392 0.696 -17.727 1.00 86.88 101 LEU A CA 1
ATOM 792 C C . LEU A 1 101 ? 6.672 -0.684 -18.337 1.00 86.88 101 LEU A C 1
ATOM 794 O O . LEU A 1 101 ? 7.160 -0.769 -19.463 1.00 86.88 101 LEU A O 1
ATOM 798 N N . VAL A 1 102 ? 6.381 -1.766 -17.613 1.00 89.25 102 VAL A N 1
ATOM 799 C CA . VAL A 1 102 ? 6.564 -3.130 -18.107 1.00 89.25 102 VAL A CA 1
ATOM 800 C C . VAL A 1 102 ? 5.393 -3.504 -19.017 1.00 89.25 102 VAL A C 1
ATOM 802 O O . VAL A 1 102 ? 4.229 -3.423 -18.628 1.00 89.25 102 VAL A O 1
ATOM 805 N N . ASN A 1 103 ? 5.701 -3.955 -20.235 1.00 91.19 103 ASN A N 1
ATOM 806 C CA . ASN A 1 103 ? 4.695 -4.428 -21.183 1.00 91.19 103 ASN A CA 1
ATOM 807 C C . ASN A 1 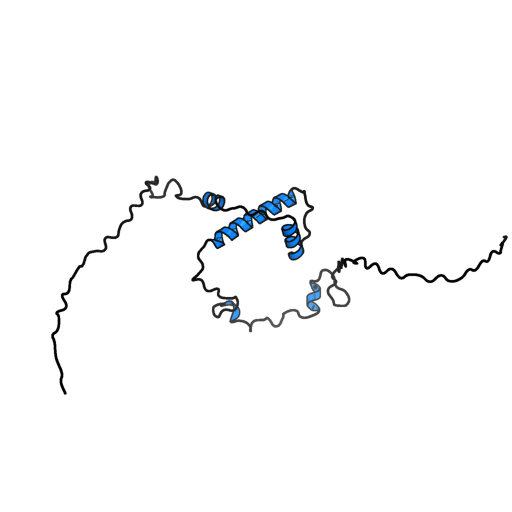103 ? 4.036 -5.714 -20.669 1.00 91.19 103 ASN A C 1
ATOM 809 O O . ASN A 1 103 ? 4.651 -6.777 -20.672 1.00 91.19 103 ASN A O 1
ATOM 813 N N . ALA A 1 104 ? 2.771 -5.615 -20.267 1.00 90.94 104 ALA A N 1
ATOM 814 C CA . ALA A 1 104 ? 1.972 -6.737 -19.769 1.00 90.94 104 ALA A CA 1
ATOM 815 C C . ALA A 1 104 ? 0.823 -7.131 -20.720 1.00 90.94 104 ALA A C 1
ATOM 817 O O . ALA A 1 104 ? -0.163 -7.716 -20.285 1.00 90.94 104 ALA A O 1
ATOM 818 N N . HIS A 1 105 ? 0.908 -6.781 -22.009 1.00 90.62 105 HIS A N 1
ATOM 819 C CA . HIS A 1 105 ? -0.197 -6.962 -22.965 1.00 90.62 105 HIS A CA 1
ATOM 820 C C . HIS A 1 105 ? -0.590 -8.431 -23.191 1.00 90.62 105 HIS A C 1
ATOM 822 O O . HIS A 1 105 ? -1.762 -8.705 -23.427 1.00 90.62 105 HIS A O 1
ATOM 828 N N . ASP A 1 106 ? 0.353 -9.363 -23.035 1.00 91.44 106 ASP A N 1
ATOM 829 C CA . ASP A 1 106 ? 0.119 -10.800 -23.229 1.00 91.44 106 ASP A CA 1
ATOM 830 C C . ASP A 1 106 ? -0.186 -11.548 -21.916 1.00 91.44 106 ASP A C 1
ATOM 832 O O . ASP A 1 106 ? -0.264 -12.777 -21.892 1.00 91.44 106 ASP A O 1
ATOM 836 N N . VAL A 1 107 ? -0.344 -10.829 -20.798 1.00 87.88 107 VAL A N 1
ATOM 837 C CA . VAL A 1 107 ? -0.576 -11.436 -19.481 1.00 87.88 107 VAL A CA 1
ATOM 838 C C . VAL A 1 107 ? -2.074 -11.526 -19.204 1.00 87.88 107 VAL A C 1
ATOM 840 O O . VAL A 1 107 ? -2.749 -10.523 -18.974 1.00 87.88 107 VAL A O 1
ATOM 843 N N . THR A 1 108 ? -2.606 -12.747 -19.160 1.00 86.56 108 THR A N 1
ATOM 844 C CA . THR A 1 108 ? -3.977 -13.000 -18.705 1.00 86.56 108 THR A CA 1
ATOM 845 C C . THR A 1 108 ? -4.034 -13.000 -17.182 1.00 86.56 108 THR A C 1
ATOM 847 O O . THR A 1 108 ? -3.420 -13.845 -16.530 1.00 86.56 108 THR A O 1
ATOM 850 N N . ILE A 1 109 ? -4.794 -12.071 -16.600 1.00 84.50 109 ILE A N 1
ATOM 851 C CA . ILE A 1 109 ? -5.020 -12.028 -15.153 1.00 84.50 109 ILE A CA 1
ATOM 852 C C . ILE A 1 109 ? -5.934 -13.199 -14.779 1.00 84.50 109 ILE A C 1
ATOM 854 O O . ILE A 1 109 ? -7.141 -13.154 -15.014 1.00 84.50 109 ILE A O 1
ATOM 858 N N . SER A 1 110 ? -5.363 -14.248 -14.189 1.00 80.38 110 SER A N 1
ATOM 859 C CA . SER A 1 110 ? -6.156 -15.291 -13.540 1.00 80.38 110 SER A CA 1
ATOM 860 C C . SER A 1 110 ? -6.712 -14.718 -12.238 1.00 80.38 110 SER A C 1
ATOM 862 O O . SER A 1 110 ? -5.959 -14.328 -11.343 1.00 80.38 110 SER A O 1
ATOM 864 N N . ALA A 1 111 ? -8.033 -14.578 -12.146 1.00 76.19 111 ALA A N 1
ATOM 865 C CA . ALA A 1 111 ? -8.667 -14.129 -10.914 1.00 76.19 111 ALA A CA 1
ATOM 866 C C . ALA A 1 111 ? -8.399 -15.143 -9.787 1.00 76.19 111 ALA A C 1
ATOM 868 O O . ALA A 1 111 ? -8.317 -16.352 -10.027 1.00 76.19 111 ALA A O 1
ATOM 869 N N . ARG A 1 112 ? -8.356 -14.668 -8.528 1.00 64.69 112 ARG A N 1
ATOM 870 C CA . ARG A 1 112 ? -8.599 -15.568 -7.383 1.00 64.69 112 ARG A CA 1
ATOM 871 C C . ARG A 1 112 ? -9.877 -16.355 -7.696 1.00 64.69 112 ARG A C 1
ATOM 873 O O . ARG A 1 112 ? -10.795 -15.757 -8.248 1.00 64.69 112 ARG A O 1
ATOM 880 N N . TRP A 1 113 ? -9.924 -17.647 -7.354 1.00 62.69 113 TRP A N 1
ATOM 881 C CA . TRP A 1 113 ? -10.984 -18.608 -7.751 1.00 62.69 113 TRP A CA 1
ATOM 882 C C . TRP A 1 113 ? -10.812 -19.284 -9.126 1.00 62.69 113 TRP A C 1
ATOM 884 O O . TRP A 1 113 ? -11.729 -19.972 -9.568 1.00 62.69 113 TRP A O 1
ATOM 894 N N . GLY A 1 114 ? -9.658 -19.149 -9.784 1.00 64.56 114 GLY A N 1
ATOM 895 C CA . GLY A 1 114 ? -9.327 -19.949 -10.967 1.00 64.56 114 GLY A CA 1
ATOM 896 C C . GLY A 1 114 ? -9.217 -21.455 -10.676 1.00 64.56 114 GLY A C 1
ATOM 897 O O . GLY A 1 114 ? -8.999 -21.875 -9.543 1.00 64.56 114 GLY A O 1
ATOM 898 N N . ILE A 1 115 ? -9.330 -22.278 -11.723 1.00 63.88 115 ILE A N 1
ATOM 899 C CA . ILE A 1 115 ? -9.241 -23.756 -11.665 1.00 63.88 115 ILE A CA 1
ATOM 900 C C . ILE A 1 115 ? -7.898 -24.238 -11.069 1.00 63.88 115 ILE A C 1
ATOM 902 O O . ILE A 1 115 ? -7.804 -25.338 -10.525 1.00 63.88 115 ILE A O 1
ATOM 906 N N . GLU A 1 116 ? -6.869 -23.397 -11.153 1.00 64.00 116 GLU A N 1
ATOM 907 C CA . GLU A 1 116 ? -5.504 -23.651 -10.682 1.00 64.00 116 GLU A CA 1
ATOM 908 C C . GLU A 1 116 ? -5.282 -23.293 -9.201 1.00 64.00 116 GLU A C 1
ATOM 910 O O . GLU A 1 116 ? -4.209 -23.553 -8.662 1.00 64.00 116 GLU A O 1
ATOM 915 N N . ASP A 1 117 ? -6.288 -22.723 -8.529 1.00 70.44 117 ASP A N 1
ATOM 916 C CA . ASP A 1 117 ? -6.248 -22.347 -7.112 1.00 70.44 117 ASP A CA 1
ATOM 917 C C . ASP A 1 117 ? -6.358 -23.627 -6.251 1.00 70.44 117 ASP A C 1
ATOM 919 O O . ASP A 1 117 ? -7.435 -24.031 -5.798 1.00 70.44 117 ASP A O 1
ATOM 923 N N . ALA A 1 118 ? -5.231 -24.341 -6.126 1.00 61.09 118 ALA A N 1
ATOM 924 C CA . ALA A 1 118 ? -5.120 -25.677 -5.529 1.00 61.09 118 ALA A CA 1
ATOM 925 C C . ALA A 1 118 ? -5.643 -25.753 -4.083 1.00 61.09 118 ALA A C 1
ATOM 927 O O . ALA A 1 118 ? -6.119 -26.807 -3.651 1.00 61.09 118 ALA A O 1
ATOM 928 N N . ASP A 1 119 ? -5.652 -24.621 -3.381 1.00 64.81 119 ASP A N 1
ATOM 929 C CA . ASP A 1 119 ? -6.081 -24.484 -1.989 1.00 64.81 119 ASP A CA 1
ATOM 930 C C . ASP A 1 119 ? -7.602 -24.661 -1.805 1.00 64.81 119 ASP A C 1
ATOM 932 O O . ASP A 1 119 ? -8.093 -24.791 -0.684 1.00 64.81 119 ASP A O 1
ATOM 936 N N . LYS A 1 120 ? -8.376 -24.699 -2.900 1.00 59.03 120 LYS A N 1
ATOM 937 C CA . LYS A 1 120 ? -9.851 -24.743 -2.867 1.00 59.03 120 LYS A CA 1
ATOM 938 C C . LYS A 1 120 ? -10.471 -26.107 -3.104 1.00 59.03 120 LYS A C 1
ATOM 940 O O . LYS A 1 120 ? -11.689 -26.230 -3.017 1.00 59.03 120 LYS A O 1
ATOM 945 N N . ARG A 1 121 ? -9.688 -27.160 -3.340 1.00 57.94 121 ARG A N 1
ATOM 946 C CA . ARG A 1 121 ? -10.252 -28.520 -3.462 1.00 57.94 121 ARG A CA 1
ATOM 947 C C . ARG A 1 121 ? -10.812 -29.075 -2.146 1.00 57.94 121 ARG A C 1
ATOM 949 O O . ARG A 1 121 ? -11.340 -30.177 -2.149 1.00 57.94 121 ARG A O 1
ATOM 956 N N . ASN A 1 122 ? -10.722 -28.323 -1.047 1.00 58.69 122 ASN A N 1
ATOM 957 C CA . ASN A 1 122 ? -11.012 -28.803 0.301 1.00 58.69 122 ASN A CA 1
ATOM 958 C C . ASN A 1 122 ? -12.091 -27.980 1.036 1.00 58.69 122 ASN A C 1
ATOM 960 O O . ASN A 1 122 ? -11.996 -27.746 2.238 1.00 58.69 122 ASN A O 1
ATOM 964 N N . VAL A 1 123 ? -13.138 -27.540 0.325 1.00 58.28 123 VAL A N 1
ATOM 965 C CA . VAL A 1 123 ? -14.306 -26.849 0.926 1.00 58.28 123 VAL A CA 1
ATOM 966 C C . VAL A 1 123 ? -15.034 -27.730 1.962 1.00 58.28 123 VAL A C 1
ATOM 968 O O . VAL A 1 123 ? -15.746 -27.218 2.818 1.00 58.28 123 VAL A O 1
ATOM 971 N N . GLU A 1 124 ? -14.808 -29.046 1.956 1.00 60.94 124 GLU A N 1
ATOM 972 C CA . GLU A 1 124 ? -15.404 -29.993 2.912 1.00 60.94 124 GLU A CA 1
ATOM 973 C C . GLU A 1 124 ? -14.677 -30.072 4.271 1.00 60.94 124 GLU A C 1
ATOM 975 O O . GLU A 1 124 ? -15.128 -30.784 5.166 1.00 60.94 124 GLU A O 1
ATOM 980 N N . MET A 1 125 ? -13.578 -29.332 4.466 1.00 59.47 125 MET A N 1
ATOM 981 C CA . MET A 1 125 ? -12.746 -29.398 5.677 1.00 59.47 125 MET A CA 1
ATOM 982 C C . MET A 1 125 ? -12.985 -28.261 6.681 1.00 59.47 125 MET A C 1
ATOM 984 O O . MET A 1 125 ? -12.097 -27.954 7.474 1.00 59.47 125 MET A O 1
ATOM 988 N N . PHE A 1 126 ? -14.162 -27.627 6.701 1.00 64.75 126 PHE A N 1
ATOM 989 C CA . PHE A 1 126 ? -14.490 -26.758 7.834 1.00 64.75 126 PHE A CA 1
ATOM 990 C C . PHE A 1 126 ? -14.642 -27.630 9.091 1.00 64.75 126 PHE A C 1
ATOM 992 O O . PHE A 1 126 ? -15.519 -28.499 9.119 1.00 64.75 126 PHE A O 1
ATOM 999 N N . PRO A 1 127 ? -13.788 -27.464 10.120 1.00 71.38 127 PRO A N 1
ATOM 1000 C CA . PRO A 1 127 ? -13.925 -28.237 11.344 1.00 71.38 127 PRO A CA 1
ATOM 1001 C C . PRO A 1 127 ? -15.308 -27.979 11.951 1.00 71.38 127 PRO A C 1
ATOM 1003 O O . PRO A 1 127 ? -15.735 -26.836 12.071 1.00 71.38 127 PRO A O 1
ATOM 1006 N N . LYS A 1 128 ? -16.017 -29.045 12.340 1.00 71.19 128 LYS A N 1
ATOM 1007 C CA . LYS A 1 128 ? -17.360 -28.945 12.943 1.00 71.19 128 LYS A CA 1
ATOM 1008 C C . LYS A 1 128 ? -17.367 -28.222 14.298 1.00 71.19 128 LYS A C 1
ATOM 1010 O O . LYS A 1 128 ? -18.431 -27.864 14.782 1.00 71.19 128 LYS A O 1
ATOM 1015 N N . ASP A 1 129 ? -16.187 -27.974 14.865 1.00 78.06 129 ASP A N 1
ATOM 1016 C CA . ASP A 1 129 ? -15.992 -27.342 16.171 1.00 78.06 129 ASP A CA 1
ATOM 1017 C C . ASP A 1 129 ? -15.709 -25.830 16.077 1.00 78.06 129 ASP A C 1
ATOM 1019 O O . ASP A 1 129 ? -15.132 -25.241 16.996 1.00 78.06 129 ASP A O 1
ATOM 1023 N N . ILE A 1 130 ? -16.068 -25.177 14.964 1.00 79.62 130 ILE A N 1
ATOM 1024 C CA . ILE A 1 130 ? -15.944 -23.720 14.855 1.00 79.62 130 ILE A CA 1
ATOM 1025 C C . ILE A 1 130 ? -16.896 -23.085 15.882 1.00 79.62 130 ILE A C 1
ATOM 1027 O O . ILE A 1 130 ? -18.089 -23.380 15.871 1.00 79.62 130 ILE A O 1
ATOM 1031 N N . PRO A 1 131 ? -16.403 -22.225 16.790 1.00 82.50 131 PRO A N 1
ATOM 1032 C CA . PRO A 1 131 ? -17.263 -21.542 17.744 1.00 82.50 131 PRO A CA 1
ATOM 1033 C C . PRO A 1 131 ? -18.252 -20.641 16.998 1.00 82.50 131 PRO A C 1
ATOM 1035 O O . PRO A 1 131 ? -17.855 -19.735 16.268 1.00 82.50 131 PRO A O 1
ATOM 1038 N N . GLU A 1 132 ? -19.544 -20.892 17.194 1.00 84.75 132 GLU A N 1
ATOM 1039 C CA . GLU A 1 132 ? -20.626 -20.149 16.551 1.00 84.75 132 GLU A CA 1
ATOM 1040 C C . GLU A 1 132 ? -21.331 -19.195 17.528 1.00 84.75 132 GLU A C 1
ATOM 1042 O O . GLU A 1 132 ? -21.355 -19.385 18.753 1.00 84.75 132 GLU A O 1
ATOM 1047 N N . GLY A 1 133 ? -21.928 -18.142 16.967 1.00 86.31 133 GLY A N 1
ATOM 1048 C CA . GLY A 1 133 ? -22.822 -17.233 17.680 1.00 86.31 133 GLY A CA 1
ATOM 1049 C C . GLY A 1 133 ? -22.171 -16.513 18.865 1.00 86.31 133 GLY A C 1
ATOM 1050 O O . GLY A 1 133 ? -21.088 -15.940 18.758 1.00 86.31 133 GLY A O 1
ATOM 1051 N N . GLN A 1 134 ? -22.849 -16.526 20.015 1.00 89.19 134 GLN A N 1
ATOM 1052 C CA . GLN A 1 134 ? -22.444 -15.776 21.212 1.00 89.19 134 GLN A CA 1
ATOM 1053 C C . GLN A 1 134 ? -21.105 -16.236 21.802 1.00 89.19 134 GLN A C 1
ATOM 1055 O O . GLN A 1 134 ? -20.458 -15.471 22.513 1.00 89.19 134 GLN A O 1
ATOM 1060 N N . THR A 1 135 ? -20.638 -17.447 21.484 1.00 91.56 135 THR A N 1
ATOM 1061 C CA . THR A 1 135 ? -19.323 -17.924 21.946 1.00 91.56 135 THR A CA 1
ATOM 1062 C C . THR A 1 135 ? -18.166 -17.087 21.393 1.00 91.56 135 THR A C 1
ATOM 1064 O O . THR A 1 135 ? -17.108 -17.024 22.021 1.00 91.56 135 THR A O 1
ATOM 1067 N N . LEU A 1 136 ? -18.371 -16.380 20.274 1.00 91.94 136 LEU A N 1
ATOM 1068 C CA . LEU A 1 136 ? -17.400 -15.454 19.681 1.00 91.94 136 LEU A CA 1
ATOM 1069 C C . LEU A 1 136 ? -17.226 -14.165 20.495 1.00 91.94 136 LEU A C 1
ATOM 1071 O O . LEU A 1 136 ? -16.188 -13.505 20.404 1.00 91.94 136 LEU A O 1
ATOM 1075 N N . LEU A 1 137 ? -18.198 -13.829 21.347 1.00 94.31 137 LEU A N 1
ATOM 1076 C CA . LEU A 1 137 ? -18.160 -12.633 22.187 1.00 94.31 137 LEU A CA 1
ATOM 1077 C C . LEU A 1 137 ? -17.090 -12.711 23.282 1.00 94.31 137 LEU A C 1
ATOM 1079 O O . LEU A 1 137 ? -16.677 -11.674 23.791 1.00 94.31 137 LEU A O 1
ATOM 1083 N N . LYS A 1 138 ? -16.561 -13.904 23.592 1.00 94.00 138 LYS A N 1
ATOM 1084 C CA . LYS A 1 138 ? -15.442 -14.073 24.540 1.00 94.00 138 LYS A CA 1
ATOM 1085 C C . LYS A 1 138 ? -14.161 -13.344 24.112 1.00 94.00 138 LYS A C 1
ATOM 1087 O O . LYS A 1 138 ? -13.297 -13.091 24.942 1.00 94.00 138 LYS A O 1
ATOM 1092 N N . HIS A 1 139 ? -14.031 -13.037 22.819 1.00 93.38 139 HIS A N 1
ATOM 1093 C CA . HIS A 1 139 ? -12.891 -12.310 22.254 1.00 93.38 139 HIS A CA 1
ATOM 1094 C C . HIS A 1 139 ? -13.158 -10.810 22.083 1.00 93.38 139 HIS A C 1
ATOM 1096 O O . HIS A 1 139 ? -12.282 -10.075 21.632 1.00 93.38 139 HIS A O 1
ATOM 1102 N N . ALA A 1 140 ? -14.363 -10.343 22.407 1.00 94.00 140 ALA A N 1
ATOM 1103 C CA . ALA A 1 140 ? -14.721 -8.943 22.287 1.00 94.00 140 ALA A CA 1
ATOM 1104 C C . ALA A 1 140 ? -14.140 -8.136 23.454 1.00 94.00 140 ALA A C 1
ATOM 1106 O O . ALA A 1 140 ? -14.257 -8.528 24.612 1.00 94.00 140 ALA A O 1
ATOM 1107 N N . ALA A 1 141 ? -13.580 -6.962 23.160 1.00 95.56 141 ALA A N 1
ATOM 1108 C CA . ALA A 1 141 ? -13.104 -6.047 24.198 1.00 95.56 141 ALA A CA 1
ATOM 1109 C C . ALA A 1 141 ? -14.251 -5.484 25.059 1.00 95.56 141 ALA A C 1
ATOM 1111 O O . ALA A 1 141 ? -14.071 -5.231 26.248 1.00 95.56 141 ALA A O 1
ATOM 1112 N N . ARG A 1 142 ? -15.430 -5.269 24.459 1.00 95.69 142 ARG A N 1
ATOM 1113 C CA . ARG A 1 142 ? -16.640 -4.786 25.134 1.00 95.69 142 ARG A CA 1
ATOM 1114 C C . ARG A 1 142 ? -17.872 -5.463 24.548 1.00 95.69 142 ARG A C 1
ATOM 1116 O O . ARG A 1 142 ? -17.99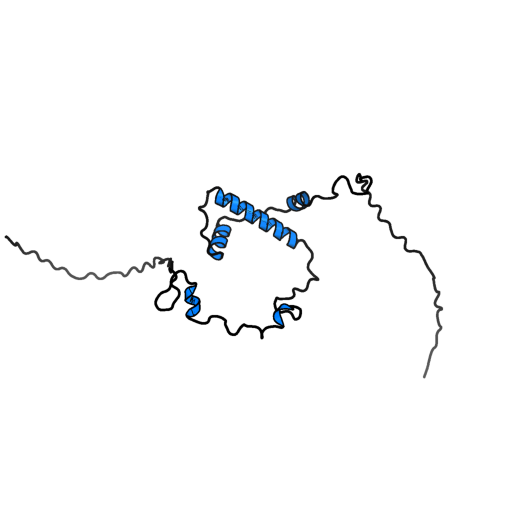3 -5.592 23.328 1.00 95.69 142 ARG A O 1
ATOM 1123 N N . THR A 1 143 ? -18.790 -5.866 25.418 1.00 96.00 143 THR A N 1
ATOM 1124 C CA . THR A 1 143 ? -20.077 -6.460 25.041 1.00 96.00 143 THR A CA 1
ATOM 1125 C C . THR A 1 143 ? -21.184 -5.916 25.932 1.00 96.00 143 THR A C 1
ATOM 1127 O O . THR A 1 143 ? -20.936 -5.574 27.088 1.00 96.00 143 THR A O 1
ATOM 1130 N N . GLN A 1 144 ? -22.392 -5.810 25.388 1.00 95.19 144 GLN A N 1
ATOM 1131 C CA . GLN A 1 144 ? -23.594 -5.427 26.126 1.00 95.19 144 GLN A CA 1
ATOM 1132 C C . GLN A 1 144 ? -24.786 -6.196 25.553 1.00 95.19 144 GLN A C 1
ATOM 1134 O O . GLN A 1 144 ? -24.936 -6.271 24.336 1.00 95.19 144 GLN A O 1
ATOM 1139 N N . ASP A 1 145 ? -25.589 -6.815 26.422 1.00 93.25 145 ASP A N 1
ATOM 1140 C CA . ASP A 1 145 ? -26.813 -7.553 26.066 1.00 93.25 145 ASP A CA 1
ATOM 1141 C C . ASP A 1 145 ? -26.638 -8.597 24.942 1.00 93.25 145 ASP A C 1
ATOM 1143 O O . ASP A 1 145 ? -27.536 -8.831 24.137 1.00 93.25 145 ASP A O 1
ATOM 1147 N N . GLY A 1 146 ? -25.465 -9.239 24.874 1.00 92.38 146 GLY A N 1
ATOM 1148 C CA . GLY A 1 146 ? -25.158 -10.240 23.844 1.00 92.38 146 GLY A CA 1
ATOM 1149 C C . GLY A 1 146 ? -24.733 -9.660 22.489 1.00 92.38 146 GLY A C 1
ATOM 1150 O O . GLY A 1 146 ? -24.723 -10.389 21.498 1.00 92.38 146 GLY A O 1
ATOM 1151 N N . PHE A 1 147 ? -24.351 -8.382 22.436 1.00 92.94 147 PHE A N 1
ATOM 1152 C CA . PHE A 1 147 ? -23.859 -7.706 21.234 1.00 92.94 147 PHE A CA 1
ATOM 1153 C C . PHE A 1 147 ? -22.489 -7.059 21.457 1.00 92.94 147 PHE A C 1
ATOM 1155 O O . PHE A 1 147 ? -22.107 -6.732 22.583 1.00 92.94 147 PHE A O 1
ATOM 1162 N N . TYR A 1 148 ? -21.746 -6.855 20.364 1.00 94.69 148 TYR A N 1
ATOM 1163 C CA . TYR A 1 148 ? -20.530 -6.043 20.372 1.00 94.69 148 TYR A CA 1
ATOM 1164 C C . TYR A 1 148 ? -20.889 -4.582 20.641 1.00 94.69 148 TYR A C 1
ATOM 1166 O O . TYR A 1 148 ? -21.735 -4.011 19.949 1.00 94.69 148 TYR A O 1
ATOM 1174 N N . LEU A 1 149 ? -20.218 -3.970 21.615 1.00 94.75 149 LEU A N 1
ATOM 1175 C CA . LEU A 1 149 ? -20.377 -2.549 21.901 1.00 94.75 149 LEU A CA 1
ATOM 1176 C C . LEU A 1 149 ? -19.301 -1.760 21.145 1.00 94.75 149 LEU A C 1
ATOM 1178 O O . LEU A 1 149 ? -18.108 -1.966 21.371 1.00 94.75 149 LEU A O 1
ATOM 1182 N N . VAL A 1 150 ? -19.729 -0.861 20.259 1.00 91.75 150 VAL A N 1
ATOM 1183 C CA . VAL A 1 150 ? -18.849 0.034 19.494 1.00 91.75 150 VAL A CA 1
ATOM 1184 C C . VAL A 1 150 ? -19.240 1.474 19.798 1.00 91.75 150 VAL A C 1
ATOM 1186 O O . VAL A 1 150 ? -20.407 1.843 19.657 1.00 91.75 150 VAL A O 1
ATOM 1189 N N . ASP A 1 151 ? -18.260 2.286 20.191 1.00 89.00 151 ASP A N 1
ATOM 1190 C CA . ASP A 1 151 ? -18.456 3.715 20.418 1.00 89.00 151 ASP A CA 1
ATOM 1191 C C . ASP A 1 151 ? -18.743 4.384 19.061 1.00 89.00 151 ASP A C 1
ATOM 1193 O O . ASP A 1 151 ? -17.888 4.465 18.178 1.00 89.00 151 ASP A O 1
ATOM 1197 N N . ALA A 1 152 ? -19.992 4.797 18.841 1.00 84.50 152 ALA A N 1
ATOM 1198 C CA . ALA A 1 152 ? -20.400 5.399 17.580 1.00 84.50 152 ALA A CA 1
ATOM 1199 C C . ALA A 1 152 ? -20.055 6.895 17.560 1.00 84.50 152 ALA A C 1
ATOM 1201 O O . ALA A 1 152 ? -20.868 7.731 17.960 1.00 84.50 152 ALA A O 1
ATOM 1202 N N . ASP A 1 153 ? -18.897 7.247 17.002 1.00 67.75 153 ASP A N 1
ATOM 1203 C CA . ASP A 1 153 ? -18.520 8.636 16.705 1.00 67.75 153 ASP A CA 1
ATOM 1204 C C . ASP A 1 153 ? -19.313 9.180 15.499 1.00 67.75 153 ASP A C 1
ATOM 1206 O O . ASP A 1 153 ? -18.794 9.459 14.414 1.00 67.75 153 ASP A O 1
ATOM 1210 N N . ARG A 1 154 ? -20.630 9.354 15.657 1.00 61.44 154 ARG A N 1
ATOM 1211 C CA . ARG A 1 154 ? -21.458 10.049 14.662 1.00 61.44 154 ARG A CA 1
ATOM 1212 C C . ARG A 1 154 ? -21.219 11.555 14.752 1.00 61.44 154 ARG A C 1
ATOM 1214 O O . ARG A 1 154 ? -22.034 12.295 15.300 1.00 61.44 154 ARG A O 1
ATOM 1221 N N . LYS A 1 155 ? -20.162 12.046 14.099 1.00 62.56 155 LYS A N 1
ATOM 1222 C CA . LYS A 1 155 ? -20.051 13.465 13.714 1.00 62.56 155 LYS A CA 1
ATOM 1223 C C . LYS A 1 155 ? -21.048 13.776 12.592 1.00 62.56 155 LYS A C 1
ATOM 1225 O O . LYS A 1 155 ? -20.689 13.954 11.430 1.00 62.56 155 LYS A O 1
ATOM 1230 N N . ARG A 1 156 ? -22.338 13.831 12.930 1.00 60.00 156 ARG A N 1
ATOM 1231 C CA . ARG A 1 156 ? -23.378 14.338 12.030 1.00 60.00 156 ARG A CA 1
ATOM 1232 C C . ARG A 1 156 ? -23.155 15.847 11.918 1.00 60.00 156 ARG A C 1
ATOM 1234 O O . ARG A 1 156 ? -23.471 16.581 12.848 1.00 60.00 156 ARG A O 1
ATOM 1241 N N . LYS A 1 157 ? -22.581 16.312 10.802 1.00 50.53 157 LYS A N 1
ATOM 1242 C CA . LYS A 1 157 ? -22.590 17.736 10.436 1.00 50.53 157 LYS A CA 1
ATOM 1243 C C . LYS A 1 157 ? -24.057 18.170 10.376 1.00 50.53 157 LYS A C 1
ATOM 1245 O O . LYS A 1 157 ? -24.741 17.886 9.397 1.00 50.53 157 LYS A O 1
ATOM 1250 N N . GLN A 1 158 ? -24.560 18.793 11.440 1.00 49.97 158 GLN A N 1
ATOM 1251 C CA . GLN A 1 158 ? -25.796 19.560 11.382 1.00 49.97 158 GLN A CA 1
ATOM 1252 C C . GLN A 1 158 ? -25.512 20.744 10.458 1.00 49.97 158 GLN A C 1
ATOM 1254 O O . GLN A 1 158 ? -24.944 21.755 10.862 1.00 49.97 158 GLN A O 1
ATOM 1259 N N . SER A 1 159 ? -25.822 20.570 9.176 1.00 47.34 159 SER A N 1
ATOM 1260 C CA . SER A 1 159 ? -25.953 21.674 8.241 1.00 47.34 159 SER A CA 1
ATOM 1261 C C . SER A 1 159 ? -26.966 22.650 8.826 1.00 47.34 159 SER A C 1
ATOM 1263 O O . SER A 1 159 ? -28.108 22.271 9.091 1.00 47.34 159 SER A O 1
ATOM 1265 N N . GLN A 1 160 ? -26.527 23.885 9.042 1.00 42.47 160 GLN A N 1
ATOM 1266 C CA . GLN A 1 160 ? -27.380 25.016 9.359 1.00 42.47 160 GLN A CA 1
ATOM 1267 C C . GLN A 1 160 ? -28.447 25.165 8.264 1.00 42.47 160 GLN A C 1
ATOM 1269 O O . GLN A 1 160 ? -28.189 25.707 7.195 1.00 42.47 160 GLN A O 1
ATOM 1274 N N . GLY A 1 161 ? -29.641 24.636 8.519 1.00 38.28 161 GLY A N 1
ATOM 1275 C CA . GLY A 1 161 ? -30.849 24.942 7.766 1.00 38.28 161 GLY A CA 1
ATOM 1276 C C . GLY A 1 161 ? -31.555 26.096 8.456 1.00 38.28 161 GLY A C 1
ATOM 1277 O O . GLY A 1 161 ? -32.386 25.874 9.332 1.00 38.28 161 GLY A O 1
ATOM 1278 N N . GLY A 1 162 ? -31.184 27.326 8.100 1.00 45.50 162 GLY A N 1
ATOM 1279 C CA . GLY A 1 162 ? -31.944 28.512 8.469 1.00 45.50 162 GLY A CA 1
ATOM 1280 C C . GLY A 1 162 ? -33.323 28.453 7.818 1.00 45.50 162 GLY A C 1
ATOM 1281 O O . GLY A 1 162 ? -33.433 28.547 6.600 1.00 45.50 162 GLY A O 1
ATOM 1282 N N . HIS A 1 163 ? -34.368 28.298 8.628 1.00 37.28 163 HIS A N 1
ATOM 1283 C CA . HIS A 1 163 ? -35.741 28.544 8.208 1.00 37.28 163 HIS A CA 1
ATOM 1284 C C . HIS A 1 163 ? -36.274 29.727 9.019 1.00 37.28 163 HIS A C 1
ATOM 1286 O O . HIS A 1 163 ? -36.682 29.594 10.171 1.00 37.28 163 HIS A O 1
ATOM 1292 N N . THR A 1 164 ? -36.213 30.914 8.422 1.00 47.84 164 THR A N 1
ATOM 1293 C CA . THR A 1 164 ? -36.861 32.127 8.918 1.00 47.84 164 THR A CA 1
ATOM 1294 C C . THR A 1 164 ? -38.372 31.977 8.765 1.00 47.84 164 THR A C 1
ATOM 1296 O O . THR A 1 164 ? -38.896 32.118 7.662 1.00 47.84 164 THR A O 1
ATOM 1299 N N . SER A 1 165 ? -39.088 31.694 9.853 1.00 46.94 165 SER A N 1
ATOM 1300 C CA . SER A 1 165 ? -40.540 31.889 9.912 1.00 46.94 165 SER A CA 1
ATOM 1301 C C . SER A 1 165 ? -40.843 33.288 10.443 1.00 46.94 165 SER A C 1
ATOM 1303 O O . SER A 1 165 ? -40.622 33.598 11.614 1.00 46.94 165 SER A O 1
ATOM 1305 N N . LEU A 1 166 ? -41.320 34.124 9.526 1.00 42.31 166 LEU A N 1
ATOM 1306 C CA . LEU A 1 166 ? -41.898 35.439 9.750 1.00 42.31 166 LEU A CA 1
ATOM 1307 C C . LEU A 1 166 ? -43.070 35.403 10.746 1.00 42.31 166 LEU A C 1
ATOM 1309 O O . LEU A 1 166 ? -43.944 34.552 10.646 1.00 42.31 166 LEU A O 1
ATOM 1313 N N . GLY A 1 167 ? -43.096 36.407 11.625 1.00 38.84 167 GLY A N 1
ATOM 1314 C CA . GLY A 1 167 ? -44.282 37.200 11.959 1.00 38.84 167 GLY A CA 1
ATOM 1315 C C . GLY A 1 167 ? -45.505 36.494 12.546 1.00 38.84 167 GLY A C 1
ATOM 1316 O O . GLY A 1 167 ? -46.379 36.043 11.818 1.00 38.84 167 GLY A O 1
ATOM 1317 N N . SER A 1 168 ? -45.674 36.612 13.864 1.00 41.81 168 SER A N 1
ATOM 1318 C CA . SER A 1 168 ? -47.005 36.803 14.447 1.00 41.81 168 SER A CA 1
ATOM 1319 C C . SER A 1 168 ? -46.902 37.715 15.665 1.00 41.81 168 SER A C 1
ATOM 1321 O O . SER A 1 168 ? -46.600 37.293 16.778 1.00 41.81 168 SER A O 1
ATOM 1323 N N . SER A 1 169 ? -47.140 39.000 15.417 1.00 50.06 169 SER A N 1
ATOM 1324 C CA . SER A 1 169 ? -47.510 40.000 16.411 1.00 50.06 169 SER A CA 1
ATOM 1325 C C . SER A 1 169 ? -48.769 39.552 17.154 1.00 50.06 169 SER A C 1
ATOM 1327 O O . SER A 1 169 ? -49.801 39.333 16.523 1.00 50.06 169 SER A O 1
ATOM 1329 N N . GLY A 1 170 ? -48.712 39.456 18.480 1.00 39.62 170 GLY A N 1
ATOM 1330 C CA . GLY A 1 170 ? -49.878 39.064 19.264 1.00 39.62 170 GLY A CA 1
ATOM 1331 C C . GLY A 1 170 ? -49.733 39.358 20.749 1.00 39.62 170 GLY A C 1
ATOM 1332 O O . GLY A 1 170 ? -49.170 38.563 21.480 1.00 39.62 170 GLY A O 1
ATOM 1333 N N . ALA A 1 171 ? -50.330 40.481 21.142 1.00 48.22 171 ALA A N 1
ATOM 1334 C CA . ALA A 1 171 ? -50.950 40.747 22.438 1.00 48.22 171 ALA A CA 1
ATOM 1335 C C . ALA A 1 171 ? -50.076 40.907 23.702 1.00 48.22 171 ALA A C 1
ATOM 1337 O O . ALA A 1 171 ? -49.440 40.005 24.231 1.00 48.22 171 ALA A O 1
ATOM 1338 N N . LYS A 1 172 ? -50.187 42.137 24.207 1.00 52.12 172 LYS A N 1
ATOM 1339 C CA . LYS A 1 172 ? -49.915 42.655 25.547 1.00 52.12 172 LYS A CA 1
ATOM 1340 C C . LYS A 1 172 ? -50.577 41.814 26.655 1.00 52.12 172 LYS A C 1
ATOM 1342 O O . LYS A 1 172 ? -51.691 41.350 26.456 1.00 52.12 172 LYS A O 1
ATOM 1347 N N . ASN A 1 173 ? -49.919 41.754 27.815 1.00 45.75 173 ASN A N 1
ATOM 1348 C CA . ASN A 1 173 ? -50.482 41.860 29.175 1.00 45.75 173 ASN A CA 1
ATOM 1349 C C . ASN A 1 173 ? -49.284 42.125 30.108 1.00 45.75 173 ASN A C 1
ATOM 1351 O O . ASN A 1 173 ? -48.408 41.279 30.253 1.00 45.75 173 ASN A O 1
ATOM 1355 N N . SER A 1 174 ? -49.009 43.380 30.476 1.00 52.97 174 SER A N 1
ATOM 1356 C CA . SER A 1 174 ? -49.330 43.925 31.810 1.00 52.97 174 SER A CA 1
ATOM 1357 C C . SER A 1 174 ? -49.824 42.886 32.818 1.00 52.97 174 SER A C 1
ATOM 1359 O O . SER A 1 174 ? -50.853 42.263 32.594 1.00 52.97 174 SER A O 1
ATOM 1361 N N . ASP A 1 175 ? -49.093 42.712 33.919 1.00 57.00 175 ASP A N 1
ATOM 1362 C CA . ASP A 1 175 ? -49.593 43.114 35.236 1.00 57.00 175 ASP A CA 1
ATOM 1363 C C . ASP A 1 175 ? -48.471 43.058 36.288 1.00 57.00 175 ASP A C 1
ATOM 1365 O O . ASP A 1 175 ? -47.771 42.062 36.467 1.00 57.00 175 ASP A O 1
ATOM 1369 N N . TYR A 1 176 ? -48.283 44.210 36.934 1.00 54.12 176 TYR A N 1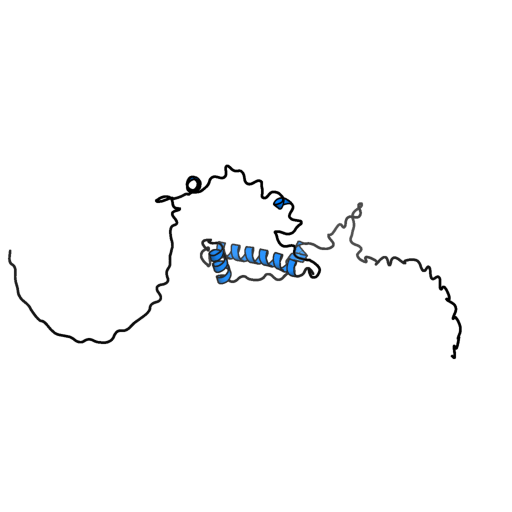
ATOM 1370 C CA . TYR A 1 176 ? -47.645 44.388 38.239 1.00 54.12 176 TYR A CA 1
ATOM 1371 C C . TYR A 1 176 ? -48.533 43.784 39.342 1.00 54.12 176 TYR A C 1
ATOM 1373 O O . TYR A 1 176 ? -49.713 43.577 39.079 1.00 54.12 176 TYR A O 1
ATOM 1381 N N . ILE A 1 177 ? -47.985 43.668 40.572 1.00 49.25 177 ILE A N 1
ATOM 1382 C CA . ILE A 1 177 ? -48.607 43.348 41.895 1.00 49.25 177 ILE A CA 1
ATOM 1383 C C . ILE A 1 177 ? -48.138 41.966 42.396 1.00 49.25 177 ILE A C 1
ATOM 1385 O O . ILE A 1 177 ? -48.291 40.974 41.702 1.00 49.25 177 ILE A O 1
ATOM 1389 N N . SER A 1 178 ? -47.563 41.765 43.585 1.00 47.97 178 SER A N 1
ATOM 1390 C CA . SER A 1 178 ? -47.238 42.634 44.720 1.00 47.97 178 SER A CA 1
ATOM 1391 C C . SER A 1 178 ? -46.304 41.897 45.687 1.00 47.97 178 SER A C 1
ATOM 1393 O O . SER A 1 178 ? -46.294 40.668 45.740 1.00 47.97 178 SER A O 1
ATOM 1395 N N . ASP A 1 179 ? -45.579 42.690 46.475 1.00 49.75 179 ASP A N 1
ATOM 1396 C CA . ASP A 1 179 ? -45.177 42.474 47.869 1.00 49.75 179 ASP A CA 1
ATOM 1397 C C . ASP A 1 179 ? -45.511 41.119 48.517 1.00 49.75 179 ASP A C 1
ATOM 1399 O O . ASP A 1 179 ? -46.674 40.794 48.771 1.00 49.75 179 ASP A O 1
ATOM 1403 N N . LYS A 1 180 ? -44.472 40.424 48.990 1.00 55.03 180 LYS A N 1
ATOM 1404 C CA . LYS A 1 180 ? -44.574 39.597 50.197 1.00 55.03 180 LYS A CA 1
ATOM 1405 C C . LYS A 1 180 ? -43.420 39.897 51.146 1.00 55.03 180 LYS A C 1
ATOM 1407 O O . LYS A 1 180 ? -42.284 39.496 50.922 1.00 55.03 180 LYS A O 1
ATOM 1412 N N . LYS A 1 181 ? -43.783 40.600 52.221 1.00 54.75 181 LYS A N 1
ATOM 1413 C CA . LYS A 1 181 ? -43.139 40.544 53.535 1.00 54.75 181 LYS A CA 1
ATOM 1414 C C . LYS A 1 181 ? -43.015 39.085 53.981 1.00 54.75 181 LYS A C 1
ATOM 1416 O O . LYS A 1 181 ? -43.995 38.357 53.836 1.00 54.75 181 LYS A O 1
ATOM 1421 N N . TYR A 1 182 ? -41.881 38.719 54.565 1.00 56.12 182 TYR A N 1
ATOM 1422 C CA . TYR A 1 182 ? -41.761 38.182 55.926 1.00 56.12 182 TYR A CA 1
ATOM 1423 C C . TYR A 1 182 ? -40.323 38.389 56.397 1.00 56.12 182 TYR A C 1
ATOM 1425 O O . TYR A 1 182 ? -39.411 38.170 55.571 1.00 56.12 182 TYR A O 1
#

Foldseek 3Di:
DDDDDDDDDDDDPPPPPPDPPPPPVPPPDPQPADPVRHRPDPPDDPVVVLVPFDQDQDDPVNVVVVCVVVVHDDDDPPDVVSVVVRNVVSSVVSVVVVVVPDDCPVPDDDDVVDPPNVVPPPPVPPPPPDDDQLSVCVPAPDDDPSHHDDDDPPPPPPDPPDDDDDDDDDDDDDDDDDDDDD

Secondary structure (DSSP, 8-state):
--------------------------------B-TTS-BSS-SS-HHHHHHHS--PPPPHHHHHHHHHHTTPPPPPTTSHHHHHHHHHHHHHHHHHHHHHTS--TT-----TT-TT-GGGTTGGG--TT---GGGGGGG-S-EETTEE----------------------------------

Radius of gyration: 40.06 Å; chains: 1; bounding box: 91×75×131 Å